Protein AF-A0A6B3N751-F1 (afdb_monomer_lite)

pLDDT: mean 89.86, std 8.03, range [60.81, 98.06]

Radius of gyration: 20.07 Å; chains: 1; bounding box: 50×26×55 Å

Structure (mmCIF, N/CA/C/O backbone):
data_AF-A0A6B3N751-F1
#
_entry.id   AF-A0A6B3N751-F1
#
loop_
_atom_site.group_PDB
_atom_site.id
_atom_site.type_symbol
_atom_site.label_atom_id
_atom_site.label_alt_id
_atom_site.label_comp_id
_atom_site.label_asym_id
_atom_site.label_entity_id
_atom_site.label_seq_id
_atom_site.pdbx_PDB_ins_code
_atom_site.Cartn_x
_atom_site.Cartn_y
_atom_site.Cartn_z
_atom_site.occupancy
_atom_site.B_iso_or_equiv
_atom_site.auth_seq_id
_atom_site.auth_comp_id
_atom_site.auth_asym_id
_atom_site.auth_atom_id
_atom_site.pdbx_PDB_model_num
ATOM 1 N N . MET A 1 1 ? -16.690 7.545 -3.781 1.00 61.75 1 MET A N 1
ATOM 2 C CA . MET A 1 1 ? -16.546 6.462 -2.780 1.00 61.75 1 MET A CA 1
ATOM 3 C C . MET A 1 1 ? -17.097 6.844 -1.409 1.00 61.75 1 MET A C 1
ATOM 5 O O . MET A 1 1 ? -18.173 6.354 -1.118 1.00 61.75 1 MET A O 1
ATOM 9 N N . ARG A 1 2 ? -16.469 7.714 -0.587 1.00 76.94 2 ARG A N 1
ATOM 10 C CA . ARG A 1 2 ? -17.058 8.107 0.726 1.00 76.94 2 ARG A CA 1
ATOM 11 C C . ARG A 1 2 ? -18.485 8.643 0.585 1.00 76.94 2 ARG A C 1
ATOM 13 O O . ARG A 1 2 ? -19.402 8.079 1.156 1.00 76.94 2 ARG A O 1
ATOM 20 N N . ARG A 1 3 ? -18.690 9.613 -0.315 1.00 78.62 3 ARG A N 1
ATOM 21 C CA . ARG A 1 3 ? -20.018 10.173 -0.630 1.00 78.62 3 ARG A CA 1
ATOM 22 C C . ARG A 1 3 ? -21.095 9.105 -0.872 1.00 78.62 3 ARG A C 1
ATOM 24 O O . ARG A 1 3 ? -22.215 9.260 -0.403 1.00 78.62 3 ARG A O 1
ATOM 31 N N . ASP A 1 4 ? -20.752 8.038 -1.585 1.00 84.25 4 ASP A N 1
ATOM 32 C CA . ASP A 1 4 ? -21.701 6.995 -1.983 1.00 84.25 4 ASP A CA 1
ATOM 33 C C . ASP A 1 4 ? -21.932 5.985 -0.847 1.00 84.25 4 ASP A C 1
ATOM 35 O O . ASP A 1 4 ? -23.065 5.575 -0.583 1.00 84.25 4 ASP A O 1
ATOM 39 N N . VAL A 1 5 ? -20.859 5.617 -0.140 1.00 85.12 5 VAL A N 1
ATOM 40 C CA . VAL A 1 5 ? -20.896 4.685 0.996 1.00 85.12 5 VAL A CA 1
ATOM 41 C C . VAL A 1 5 ? -21.633 5.304 2.181 1.00 85.12 5 VAL A C 1
ATOM 43 O O . VAL A 1 5 ? -22.524 4.667 2.738 1.00 85.12 5 VAL A O 1
ATOM 46 N N . ASP A 1 6 ? -21.340 6.556 2.522 1.00 88.94 6 ASP A N 1
ATOM 47 C CA . ASP A 1 6 ? -21.921 7.242 3.678 1.00 88.94 6 ASP A CA 1
ATOM 48 C C . ASP A 1 6 ? -23.429 7.432 3.489 1.00 88.94 6 ASP A C 1
ATOM 50 O O . ASP A 1 6 ? -24.216 7.175 4.400 1.00 88.94 6 ASP A O 1
ATOM 54 N N . GLN A 1 7 ? -23.861 7.777 2.270 1.00 88.12 7 GLN A N 1
ATOM 55 C CA . GLN A 1 7 ? -25.282 7.828 1.926 1.00 88.12 7 GLN A CA 1
ATOM 56 C C . GLN A 1 7 ? -25.962 6.469 2.101 1.00 88.12 7 GLN A C 1
ATOM 58 O O . GLN A 1 7 ? -27.098 6.400 2.577 1.00 88.12 7 GLN A O 1
ATOM 63 N N . ARG A 1 8 ? -25.291 5.376 1.724 1.00 91.25 8 ARG A N 1
ATOM 64 C CA . ARG A 1 8 ? -25.842 4.030 1.896 1.00 91.25 8 ARG A CA 1
ATOM 65 C C . ARG A 1 8 ? -25.928 3.646 3.370 1.00 91.25 8 ARG A C 1
ATOM 67 O O . ARG A 1 8 ? -26.963 3.118 3.774 1.00 91.25 8 ARG A O 1
ATOM 74 N N . ILE A 1 9 ? -24.899 3.945 4.162 1.00 90.06 9 ILE A N 1
ATOM 75 C CA . ILE A 1 9 ? -24.892 3.718 5.612 1.00 90.06 9 ILE A CA 1
ATOM 76 C C . ILE A 1 9 ? -26.039 4.487 6.262 1.00 90.06 9 ILE A C 1
ATOM 78 O O . ILE A 1 9 ? -26.826 3.886 6.984 1.00 90.06 9 ILE A O 1
ATOM 82 N N . GLN A 1 10 ? -26.207 5.769 5.938 1.00 91.00 10 GLN A N 1
ATOM 83 C CA . GLN A 1 10 ? -27.267 6.600 6.507 1.00 91.00 10 GLN A CA 1
ATOM 84 C C . GLN A 1 10 ? -28.673 6.089 6.156 1.00 91.00 10 GLN A C 1
ATOM 86 O O . GLN A 1 10 ? -29.589 6.194 6.968 1.00 91.00 10 GLN A O 1
ATOM 91 N N . ARG A 1 11 ? -28.862 5.509 4.963 1.00 92.75 11 ARG A N 1
ATOM 92 C CA . ARG A 1 11 ? -30.141 4.888 4.574 1.00 92.75 11 ARG A CA 1
ATOM 93 C C . ARG A 1 11 ? -30.427 3.598 5.345 1.00 92.75 11 ARG A C 1
ATOM 95 O O . ARG A 1 11 ? -31.577 3.346 5.680 1.00 92.75 11 ARG A O 1
ATOM 102 N N . VAL A 1 12 ? -29.406 2.775 5.588 1.00 95.25 12 VAL A N 1
ATOM 103 C CA . VAL A 1 12 ? -29.553 1.460 6.242 1.00 95.25 12 VAL A CA 1
ATOM 104 C C . VAL A 1 12 ? -29.582 1.583 7.767 1.00 95.25 12 VAL A C 1
ATOM 106 O O . VAL A 1 12 ? -30.329 0.869 8.429 1.00 95.25 12 VAL A O 1
ATOM 109 N N . GLN A 1 13 ? -28.794 2.496 8.330 1.00 94.75 13 GLN A N 1
ATOM 110 C CA . GLN A 1 13 ? -28.708 2.766 9.759 1.00 94.75 13 GLN A CA 1
ATOM 111 C C . GLN A 1 13 ? -28.798 4.280 10.021 1.00 94.75 13 GLN A C 1
ATOM 113 O O . GLN A 1 13 ? -27.793 4.931 10.306 1.00 94.75 13 GLN A O 1
ATOM 118 N N . PRO A 1 14 ? -30.005 4.868 9.966 1.00 92.75 14 PRO A N 1
ATOM 119 C CA . PRO A 1 14 ? -30.186 6.315 10.083 1.00 92.75 14 PRO A CA 1
ATOM 120 C C . PRO A 1 14 ? -29.828 6.877 11.464 1.00 92.75 14 PRO A C 1
ATOM 122 O O . PRO A 1 14 ? -29.622 8.082 11.606 1.00 92.75 14 PRO A O 1
ATOM 125 N N . LYS A 1 15 ? -29.750 6.023 12.493 1.00 94.56 15 LYS A N 1
ATOM 126 C CA . LYS A 1 15 ? -29.333 6.431 13.842 1.00 94.56 15 LYS A CA 1
ATOM 127 C C . LYS A 1 15 ? -27.814 6.542 13.989 1.00 94.56 15 LYS A C 1
ATOM 129 O O . LYS A 1 15 ? -27.359 7.186 14.933 1.00 94.56 15 LYS A O 1
ATOM 134 N N . LEU A 1 16 ? -27.037 5.924 13.097 1.00 90.75 16 LEU A N 1
ATOM 135 C CA . LEU A 1 16 ? -25.581 6.014 13.134 1.00 90.75 16 LEU A CA 1
ATOM 136 C C . LEU A 1 16 ? -25.156 7.394 12.632 1.00 90.75 16 LEU A C 1
ATOM 138 O O . LEU A 1 16 ? -25.456 7.770 11.505 1.00 90.75 16 LEU A O 1
ATOM 142 N N . LYS A 1 17 ? -24.442 8.143 13.473 1.00 89.19 17 LYS A N 1
ATOM 143 C CA . LYS A 1 17 ? -23.849 9.432 13.110 1.00 89.19 17 LYS A CA 1
ATOM 144 C C . LYS A 1 17 ? -22.360 9.229 12.874 1.00 89.19 17 LYS A C 1
ATOM 146 O O . LYS A 1 17 ? -21.604 9.079 13.829 1.00 89.19 17 LYS A O 1
ATOM 151 N N . LEU A 1 18 ? -21.948 9.200 11.611 1.00 89.62 18 LEU A N 1
ATOM 152 C CA . LEU A 1 18 ? -20.534 9.092 11.263 1.00 89.62 18 LEU A CA 1
ATOM 153 C C . LEU A 1 18 ? -19.817 10.410 11.568 1.00 89.62 18 LEU A C 1
ATOM 155 O O . LEU A 1 18 ? -20.246 11.477 11.130 1.00 89.62 18 LEU A O 1
ATOM 159 N N . LYS A 1 19 ? -18.707 10.321 12.300 1.00 91.06 19 LYS A N 1
ATOM 160 C CA . LYS A 1 19 ? -17.764 11.419 12.512 1.00 91.06 19 LYS A CA 1
ATOM 161 C C . LYS A 1 19 ? -16.397 10.971 12.013 1.00 91.06 19 LYS A C 1
ATOM 163 O O . LYS A 1 19 ? -15.904 9.926 12.425 1.00 91.06 19 LYS A O 1
ATOM 168 N N . TYR A 1 20 ? -15.797 11.773 11.142 1.00 91.00 20 TYR A N 1
ATOM 169 C CA . TYR A 1 20 ? -14.409 11.597 10.731 1.00 91.00 20 TYR A CA 1
ATOM 170 C C . TYR A 1 20 ? -13.540 12.467 11.626 1.00 91.00 20 TYR A C 1
ATOM 172 O O . TYR A 1 20 ? -13.852 13.639 11.842 1.00 91.00 20 TYR A O 1
ATOM 180 N N . THR A 1 21 ? -12.482 11.875 12.161 1.00 92.88 21 THR A N 1
ATOM 181 C CA . THR A 1 21 ? -11.543 12.549 13.052 1.00 92.88 21 THR A CA 1
ATOM 182 C C . THR A 1 21 ? -10.154 12.347 12.479 1.00 92.88 21 THR A C 1
ATOM 184 O O . THR A 1 21 ? -9.708 11.207 12.348 1.00 92.88 21 THR A O 1
ATOM 187 N N . ASP A 1 22 ? -9.494 13.448 12.140 1.00 91.75 22 ASP A N 1
ATOM 188 C CA . ASP A 1 22 ? -8.083 13.442 11.775 1.00 91.75 22 ASP A CA 1
ATOM 189 C C . ASP A 1 22 ? -7.226 13.536 13.042 1.00 91.75 22 ASP A C 1
ATOM 191 O O . ASP A 1 22 ? -7.655 14.071 14.068 1.00 91.75 22 ASP A O 1
ATOM 195 N N . HIS A 1 23 ? -6.014 12.989 12.983 1.00 93.19 23 HIS A N 1
ATOM 196 C CA . HIS A 1 23 ? -5.030 13.220 14.032 1.00 93.19 23 HIS A CA 1
ATOM 197 C C . HIS A 1 23 ? -4.541 14.676 13.957 1.00 93.19 23 HIS A C 1
ATOM 199 O O . HIS A 1 23 ? -4.424 15.233 12.870 1.00 93.19 23 HIS A O 1
ATOM 205 N N . GLU A 1 24 ? -4.229 15.292 15.099 1.00 90.44 24 GLU A N 1
ATOM 206 C CA . GLU A 1 24 ? -3.855 16.716 15.163 1.00 90.44 24 GLU A CA 1
ATOM 207 C C . GLU A 1 24 ? -2.575 17.038 14.371 1.00 90.44 24 GLU A C 1
ATOM 209 O O . GLU A 1 24 ? -2.494 18.068 13.709 1.00 90.44 24 GLU A O 1
ATOM 214 N N . THR A 1 25 ? -1.578 16.149 14.442 1.00 90.31 25 THR A N 1
ATOM 215 C CA . THR A 1 25 ? -0.257 16.328 13.809 1.00 90.31 25 THR A CA 1
ATOM 216 C C . THR A 1 25 ? 0.113 15.267 12.771 1.00 90.31 25 THR A C 1
ATOM 218 O O . THR A 1 25 ? 0.749 15.579 11.767 1.00 90.31 25 THR A O 1
ATOM 221 N N . ASP A 1 26 ? -0.226 14.002 13.026 1.00 88.31 26 ASP A N 1
ATOM 222 C CA . ASP A 1 26 ? 0.187 12.874 12.196 1.00 88.31 26 ASP A CA 1
ATOM 223 C C . ASP A 1 26 ? -0.611 12.833 10.885 1.00 88.31 26 ASP A C 1
ATOM 225 O O . ASP A 1 26 ? -1.816 13.081 10.851 1.00 88.31 26 ASP A O 1
ATOM 229 N N . SER A 1 27 ? 0.059 12.467 9.790 1.00 86.44 27 SER A N 1
ATOM 230 C CA . SER A 1 27 ? -0.605 12.317 8.492 1.00 86.44 27 SER A CA 1
ATOM 231 C C . SER A 1 27 ? -1.624 11.164 8.510 1.00 86.44 27 SER A C 1
ATOM 233 O O . SER A 1 27 ? -1.368 10.132 9.143 1.00 86.44 27 SER A O 1
ATOM 235 N N . PRO A 1 28 ? -2.760 11.281 7.795 1.00 86.31 28 PRO A N 1
ATOM 236 C CA . PRO A 1 28 ? -3.725 10.192 7.672 1.00 86.31 28 PRO A CA 1
ATOM 237 C C . PRO A 1 28 ? -3.099 8.940 7.042 1.00 86.31 28 PRO A C 1
ATOM 239 O O . PRO A 1 28 ? -2.430 9.014 6.014 1.00 86.31 28 PRO A O 1
ATOM 242 N N . GLY A 1 29 ? -3.355 7.771 7.629 1.00 84.94 29 GLY A N 1
ATOM 243 C CA . GLY A 1 29 ? -2.825 6.497 7.144 1.00 84.94 29 GLY A CA 1
ATOM 244 C C . GLY A 1 29 ? -3.207 5.327 8.046 1.00 84.94 29 GLY A C 1
ATOM 245 O O . GLY A 1 29 ? -3.750 5.529 9.133 1.00 84.94 29 GLY A O 1
ATOM 246 N N . SER A 1 30 ? -2.916 4.102 7.596 1.00 89.00 30 SER A N 1
ATOM 247 C CA . SER A 1 30 ? -3.217 2.871 8.345 1.00 89.00 30 SER A CA 1
ATOM 248 C C . SER A 1 30 ? -2.590 2.883 9.743 1.00 89.00 30 SER A C 1
ATOM 250 O O . SER A 1 30 ? -3.269 2.575 10.718 1.00 89.00 30 SER A O 1
ATOM 252 N N . ASP A 1 31 ? -1.325 3.304 9.852 1.00 88.81 31 ASP A N 1
ATOM 253 C CA . ASP A 1 31 ? -0.602 3.355 11.128 1.00 88.81 31 ASP A CA 1
ATOM 254 C C . ASP A 1 31 ? -1.219 4.375 12.089 1.00 88.81 31 ASP A C 1
ATOM 256 O O . ASP A 1 31 ? -1.528 4.045 13.234 1.00 88.81 31 ASP A O 1
ATOM 260 N N . THR A 1 32 ? -1.480 5.591 11.604 1.00 92.38 32 THR A N 1
ATOM 261 C CA . THR A 1 32 ? -2.130 6.655 12.378 1.00 92.38 32 THR A CA 1
ATOM 262 C C . THR A 1 32 ? -3.524 6.230 12.843 1.00 92.38 32 THR A C 1
ATOM 264 O O . THR A 1 32 ? -3.855 6.383 14.017 1.00 92.38 32 THR A O 1
ATOM 267 N N . GLY A 1 33 ? -4.327 5.623 11.964 1.00 94.00 33 GLY A N 1
ATOM 268 C CA . GLY A 1 33 ? -5.668 5.140 12.301 1.00 94.00 33 GLY A CA 1
ATOM 269 C C . GLY A 1 33 ? -5.659 4.027 13.353 1.00 94.00 33 GLY A C 1
ATOM 270 O O . GLY A 1 33 ? -6.448 4.071 14.298 1.00 94.00 33 GLY A O 1
ATOM 271 N N . ILE A 1 34 ? -4.743 3.058 13.242 1.00 94.94 34 ILE A N 1
ATOM 272 C CA . ILE A 1 34 ? -4.592 1.988 14.242 1.00 94.94 34 ILE A CA 1
ATOM 273 C C . ILE A 1 34 ? -4.1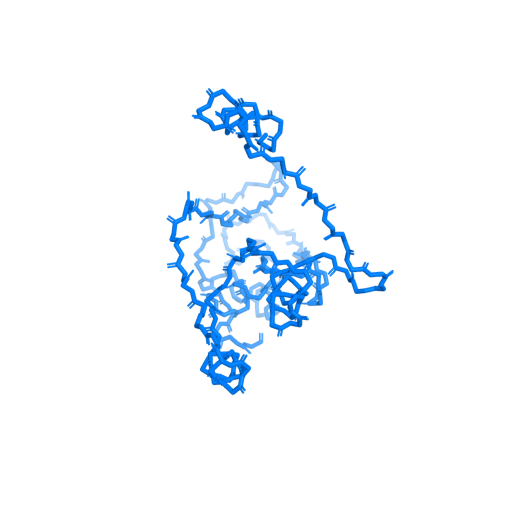01 2.559 15.578 1.00 94.94 34 ILE A C 1
ATOM 275 O O . ILE A 1 34 ? -4.633 2.192 16.626 1.00 94.94 34 ILE A O 1
ATOM 279 N N . LYS A 1 35 ? -3.152 3.501 15.562 1.00 94.94 35 LYS A N 1
ATOM 280 C CA . LYS A 1 35 ? -2.688 4.215 16.763 1.00 94.94 35 LYS A CA 1
ATOM 281 C C . LYS A 1 35 ? -3.838 4.953 17.456 1.00 94.94 35 LYS A C 1
ATOM 283 O O . LYS A 1 35 ? -3.994 4.827 18.668 1.00 94.94 35 LYS A O 1
ATOM 288 N N . MET A 1 36 ? -4.671 5.670 16.703 1.00 96.75 36 MET A N 1
ATOM 289 C CA . MET A 1 36 ? -5.840 6.371 17.245 1.00 96.75 36 MET A CA 1
ATOM 290 C C . MET A 1 36 ? -6.885 5.404 17.823 1.00 96.75 36 MET A C 1
ATOM 292 O O . MET A 1 36 ? -7.418 5.659 18.903 1.00 96.75 36 MET A O 1
ATOM 296 N N . LEU A 1 37 ? -7.132 4.267 17.160 1.00 96.12 37 LEU A N 1
ATOM 297 C CA . LEU A 1 37 ? -8.003 3.200 17.669 1.00 96.12 37 LEU A CA 1
ATOM 298 C C . LEU A 1 37 ? -7.469 2.627 18.992 1.00 96.12 37 LEU A C 1
ATOM 300 O O . LEU A 1 37 ? -8.203 2.519 19.971 1.00 96.12 37 LEU A O 1
ATOM 304 N N . LEU A 1 38 ? -6.167 2.335 19.060 1.00 96.50 38 LEU A N 1
ATOM 305 C CA . LEU A 1 38 ? -5.496 1.879 20.282 1.00 96.50 38 LEU A CA 1
ATOM 306 C C . LEU A 1 38 ? -5.550 2.912 21.415 1.00 96.50 38 LEU A C 1
ATOM 308 O O . LEU A 1 38 ? -5.512 2.553 22.593 1.00 96.50 38 LEU A O 1
ATOM 312 N N . ASN A 1 39 ? -5.635 4.196 21.087 1.00 95.56 39 ASN A N 1
ATOM 313 C CA . ASN A 1 39 ? -5.753 5.280 22.057 1.00 95.56 39 ASN A CA 1
ATOM 314 C C . ASN A 1 39 ? -7.204 5.612 22.434 1.00 95.56 39 ASN A C 1
ATOM 316 O O . ASN A 1 39 ? -7.415 6.537 23.213 1.00 95.56 39 ASN A O 1
ATOM 320 N N . GLY A 1 40 ? -8.189 4.865 21.925 1.00 94.56 40 GLY A N 1
ATOM 321 C CA . GLY A 1 40 ? -9.607 5.103 22.208 1.00 94.56 40 GLY A CA 1
ATOM 322 C C . GLY A 1 40 ? -10.152 6.388 21.578 1.00 94.56 40 GLY A C 1
ATOM 323 O O . GLY A 1 40 ? -11.175 6.900 22.018 1.00 94.56 40 GLY A O 1
ATOM 324 N N . GLN A 1 41 ? -9.466 6.932 20.568 1.00 95.44 41 GLN A N 1
ATOM 325 C CA . GLN A 1 41 ? -9.870 8.158 19.870 1.00 95.44 41 GLN A CA 1
ATOM 326 C C . GLN A 1 41 ? -10.861 7.882 18.727 1.00 95.44 41 GLN A C 1
ATOM 328 O O . GLN A 1 41 ? -11.500 8.808 18.230 1.00 95.44 41 GLN A O 1
ATOM 333 N N . LEU A 1 42 ? -10.967 6.623 18.294 1.00 96.00 42 LEU A N 1
ATOM 334 C CA . LEU A 1 42 ? -11.835 6.157 17.214 1.00 96.00 42 LEU A CA 1
ATOM 335 C C . LEU A 1 42 ? -12.558 4.878 17.641 1.00 96.00 42 LEU A C 1
ATOM 337 O O . LEU A 1 42 ? -11.967 4.046 18.324 1.00 96.00 42 LEU A O 1
ATOM 341 N N . ASP A 1 43 ? -13.787 4.684 17.160 1.00 93.69 43 ASP A N 1
ATOM 342 C CA . ASP A 1 43 ? -14.527 3.424 17.328 1.00 93.69 43 ASP A CA 1
ATOM 343 C C . ASP A 1 43 ? -14.079 2.349 16.323 1.00 93.69 43 ASP A C 1
ATOM 345 O O . ASP A 1 43 ? -14.079 1.153 16.612 1.00 93.69 43 ASP A O 1
ATOM 349 N N . PHE A 1 44 ? -13.694 2.770 15.116 1.00 93.50 44 PHE A N 1
ATOM 350 C CA . PHE A 1 44 ? -13.138 1.914 14.073 1.00 93.50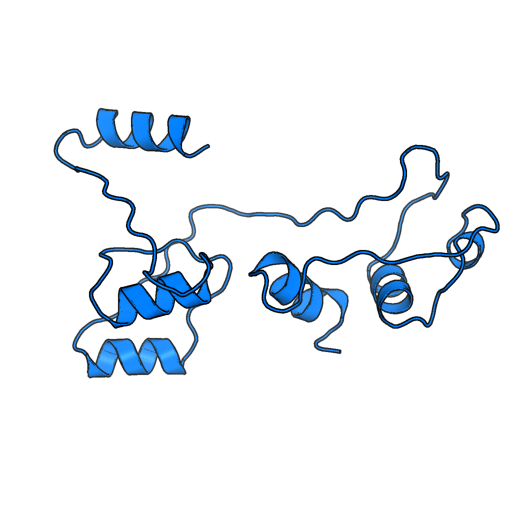 44 PHE A CA 1
ATOM 351 C C . PHE A 1 44 ? -12.211 2.720 13.159 1.00 93.50 44 PHE A C 1
ATOM 353 O O . PHE A 1 44 ? -12.345 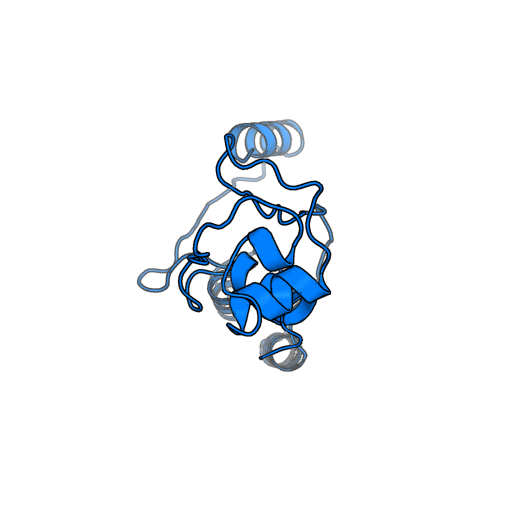3.935 13.021 1.00 93.50 44 PHE A O 1
ATOM 360 N N . ALA A 1 45 ? -11.281 2.028 12.503 1.00 93.56 45 ALA A N 1
ATOM 361 C CA . ALA A 1 45 ? -10.367 2.608 11.527 1.00 93.56 45 ALA A CA 1
ATOM 362 C C . ALA A 1 45 ? -10.325 1.740 10.265 1.00 93.56 45 ALA A C 1
ATOM 364 O O . ALA A 1 45 ? -10.472 0.518 10.327 1.00 93.56 45 ALA A O 1
ATOM 365 N N . GLN A 1 46 ? -10.110 2.374 9.114 1.00 90.75 46 GLN A N 1
ATOM 366 C CA . GLN A 1 46 ? -9.803 1.666 7.875 1.00 90.75 46 GLN A CA 1
ATOM 367 C C . GLN A 1 46 ? -8.292 1.480 7.780 1.00 90.75 46 GLN A C 1
ATOM 369 O O . GLN A 1 46 ? -7.537 2.430 7.973 1.00 90.75 46 GLN A O 1
ATOM 374 N N . SER A 1 47 ? -7.860 0.263 7.465 1.00 89.62 47 SER A N 1
ATOM 375 C CA . SER A 1 47 ? -6.448 -0.069 7.306 1.00 89.62 47 SER A CA 1
ATOM 376 C C . SER A 1 47 ? -6.246 -0.894 6.043 1.00 89.62 47 SER A C 1
ATOM 378 O O . SER A 1 47 ? -7.021 -1.805 5.755 1.00 89.62 47 SER A O 1
ATOM 380 N N . SER A 1 48 ? -5.186 -0.573 5.306 1.00 85.44 48 SER A N 1
ATOM 381 C CA . SER A 1 48 ? -4.702 -1.343 4.155 1.00 85.44 48 SER A CA 1
ATOM 382 C C . SER A 1 48 ? -3.755 -2.482 4.545 1.00 85.44 48 SER A C 1
ATOM 384 O O . SER A 1 48 ? -3.359 -3.256 3.682 1.00 85.44 48 SER A O 1
ATOM 386 N N . ARG A 1 49 ? -3.371 -2.578 5.824 1.00 85.12 49 ARG A N 1
ATOM 387 C CA . ARG A 1 49 ? -2.536 -3.658 6.365 1.00 85.12 49 ARG A CA 1
ATOM 388 C C . ARG A 1 49 ? -3.224 -4.369 7.522 1.00 85.12 49 ARG A C 1
ATOM 390 O O . ARG A 1 49 ? -4.156 -3.842 8.138 1.00 85.12 49 ARG A O 1
ATOM 397 N N . ARG A 1 50 ? -2.725 -5.558 7.853 1.00 86.75 50 ARG A N 1
ATOM 398 C CA . ARG A 1 50 ? -3.160 -6.287 9.047 1.00 86.75 50 ARG A CA 1
ATOM 399 C C . ARG A 1 50 ? -2.673 -5.583 10.313 1.00 86.75 50 ARG A C 1
ATOM 401 O O . ARG A 1 50 ? -1.655 -4.888 10.304 1.00 86.75 50 ARG A O 1
ATOM 408 N N . ILE A 1 51 ? -3.413 -5.789 11.399 1.00 91.94 51 ILE A N 1
ATOM 409 C CA . ILE A 1 51 ? -2.922 -5.467 12.735 1.00 91.94 51 ILE A CA 1
ATOM 410 C C . ILE A 1 51 ? -1.731 -6.375 13.057 1.00 91.94 51 ILE A C 1
ATOM 412 O O . ILE A 1 51 ? -1.750 -7.563 12.733 1.00 91.94 51 ILE A O 1
ATOM 416 N N . THR A 1 52 ? -0.698 -5.815 13.670 1.00 92.25 52 THR A N 1
ATOM 417 C CA . THR A 1 52 ? 0.472 -6.578 14.116 1.00 92.25 52 THR A CA 1
ATOM 418 C C . THR A 1 52 ? 0.190 -7.299 15.436 1.00 92.25 52 THR A C 1
ATOM 420 O O . THR A 1 52 ? -0.734 -6.948 16.181 1.00 92.25 52 THR A O 1
ATOM 423 N N . ASP A 1 53 ? 1.023 -8.278 15.790 1.00 95.44 53 ASP A N 1
ATOM 424 C CA . ASP A 1 53 ? 0.927 -8.954 17.091 1.00 95.44 53 ASP A CA 1
ATOM 425 C C . ASP A 1 53 ? 1.164 -7.989 18.256 1.00 95.44 53 ASP A C 1
ATOM 427 O O . ASP A 1 53 ? 0.495 -8.074 19.290 1.00 95.44 53 ASP A O 1
ATOM 431 N N . LYS A 1 54 ? 2.065 -7.018 18.063 1.00 96.31 54 LYS A N 1
ATOM 432 C CA . LYS A 1 54 ? 2.353 -5.959 19.036 1.00 96.31 54 LYS A CA 1
ATOM 433 C C . LYS A 1 54 ? 1.125 -5.086 19.288 1.00 96.31 54 LYS A C 1
ATOM 435 O O . LYS A 1 54 ? 0.761 -4.872 20.442 1.00 96.31 54 LYS A O 1
ATOM 440 N N . GLU A 1 55 ? 0.465 -4.617 18.234 1.00 96.62 55 GLU A N 1
ATOM 441 C CA . GLU A 1 55 ? -0.763 -3.815 18.345 1.00 96.62 55 GLU A CA 1
ATOM 442 C C . GLU A 1 55 ? -1.913 -4.633 18.949 1.00 96.62 55 GLU A C 1
ATOM 444 O O . GLU A 1 55 ? -2.646 -4.149 19.810 1.00 96.62 55 GLU A O 1
ATOM 449 N N . SER A 1 56 ? -2.029 -5.910 18.577 1.00 96.56 56 SER A N 1
ATOM 450 C CA . SER A 1 56 ? -3.018 -6.825 19.160 1.00 96.56 56 SER A CA 1
ATOM 451 C C . SER A 1 56 ? -2.788 -7.034 20.659 1.00 96.56 56 SER A C 1
ATOM 453 O O . SER A 1 56 ? -3.737 -7.061 21.443 1.00 96.56 56 SER A O 1
ATOM 455 N N . TYR A 1 57 ? -1.529 -7.162 21.081 1.00 97.31 57 TYR A N 1
ATOM 456 C CA . TYR A 1 57 ? -1.162 -7.239 22.491 1.00 97.31 57 TYR A CA 1
ATOM 457 C C . TYR A 1 57 ? -1.482 -5.934 23.228 1.00 97.31 57 TYR A C 1
ATOM 459 O O . TYR A 1 57 ? -2.072 -5.980 24.305 1.00 97.31 57 TYR A O 1
ATOM 467 N N . GLN A 1 58 ? -1.173 -4.777 22.637 1.00 97.75 58 GLN A N 1
ATOM 468 C CA . GLN A 1 58 ? -1.496 -3.468 23.213 1.00 97.75 58 GLN A CA 1
ATOM 469 C C . GLN A 1 58 ? -3.003 -3.268 23.415 1.00 97.75 58 GLN A C 1
ATOM 471 O O . GLN A 1 58 ? -3.405 -2.774 24.466 1.00 97.75 58 GLN A O 1
ATOM 476 N N . ALA A 1 59 ? -3.836 -3.687 22.458 1.00 96.88 59 ALA A N 1
ATOM 477 C CA . ALA A 1 59 ? -5.291 -3.650 22.614 1.00 96.88 59 ALA A CA 1
ATOM 478 C C . ALA A 1 59 ? -5.741 -4.485 23.824 1.00 96.88 59 ALA A C 1
ATOM 480 O O . ALA A 1 59 ? -6.487 -3.993 24.673 1.00 96.88 59 ALA A O 1
ATOM 481 N N . ARG A 1 60 ? -5.212 -5.713 23.963 1.00 97.25 60 ARG A N 1
ATOM 482 C CA . ARG A 1 60 ? -5.530 -6.600 25.097 1.00 97.25 60 ARG A CA 1
ATOM 483 C C . ARG A 1 60 ? -5.122 -5.998 26.438 1.00 97.25 60 ARG A C 1
ATOM 485 O O . ARG A 1 60 ? -5.901 -6.058 27.381 1.00 97.25 60 ARG A O 1
ATOM 492 N N . GLN A 1 61 ? -3.945 -5.374 26.512 1.00 97.44 61 GLN A N 1
ATOM 493 C CA . GLN A 1 61 ? -3.487 -4.659 27.713 1.00 97.44 61 GLN A CA 1
ATOM 494 C C . GLN A 1 61 ? -4.404 -3.486 28.085 1.00 97.44 61 GLN A C 1
ATOM 496 O O . GLN A 1 61 ? -4.521 -3.135 29.254 1.00 97.44 61 GLN A O 1
ATOM 501 N N . LYS A 1 62 ? -5.091 -2.903 27.100 1.00 96.31 62 LYS A N 1
ATOM 502 C CA . LYS A 1 62 ? -6.089 -1.843 27.289 1.00 96.31 62 LYS A CA 1
ATOM 503 C C . LYS A 1 62 ? -7.515 -2.376 27.491 1.00 96.31 62 LYS A C 1
ATOM 505 O O . LYS A 1 62 ? -8.451 -1.587 27.547 1.00 96.31 62 LYS A O 1
ATOM 510 N N . GLY A 1 63 ? -7.689 -3.694 27.611 1.00 96.06 63 GLY A N 1
ATOM 511 C CA . GLY A 1 63 ? -8.967 -4.323 27.943 1.00 96.06 63 GLY A CA 1
ATOM 512 C C . GLY A 1 63 ? -9.910 -4.556 26.761 1.00 96.06 63 GLY A C 1
ATOM 513 O O . GLY A 1 63 ? -11.084 -4.842 26.982 1.00 96.06 63 GLY A O 1
ATOM 514 N N . PHE A 1 64 ? -9.434 -4.465 25.516 1.00 95.88 64 PHE A N 1
ATOM 515 C CA . PHE A 1 64 ? -10.256 -4.753 24.338 1.00 95.88 64 PHE A CA 1
ATOM 516 C C . PHE A 1 64 ? -9.506 -5.569 23.281 1.00 95.88 64 PHE A C 1
ATOM 518 O O . PHE A 1 64 ? -8.313 -5.842 23.380 1.00 95.88 64 PHE A O 1
ATOM 525 N N . THR A 1 65 ? -10.226 -6.005 22.251 1.00 95.25 65 THR A N 1
ATOM 526 C CA . THR A 1 65 ? -9.635 -6.673 21.086 1.00 95.25 65 THR A CA 1
ATOM 527 C C . THR A 1 65 ? -10.011 -5.916 19.826 1.00 95.25 65 THR A C 1
ATOM 529 O O . THR A 1 65 ? -11.092 -5.338 19.738 1.00 95.25 65 THR A O 1
ATOM 532 N N . ILE A 1 66 ? -9.110 -5.906 18.846 1.00 94.44 66 ILE A N 1
ATOM 533 C CA . ILE A 1 66 ? -9.383 -5.321 17.535 1.00 94.44 66 ILE A CA 1
ATOM 534 C C . ILE A 1 66 ? -9.790 -6.452 16.598 1.00 94.44 66 ILE A C 1
ATOM 536 O O . ILE A 1 66 ? -9.037 -7.401 16.380 1.00 94.44 66 ILE A O 1
ATOM 540 N N . ARG A 1 67 ? -10.993 -6.344 16.033 1.00 93.81 67 ARG A N 1
ATOM 541 C CA . ARG A 1 67 ? -11.498 -7.276 15.025 1.00 93.81 67 ARG A CA 1
ATOM 542 C C . ARG A 1 67 ? -11.275 -6.696 13.633 1.00 93.81 67 ARG A C 1
ATOM 544 O O . ARG A 1 67 ? -11.875 -5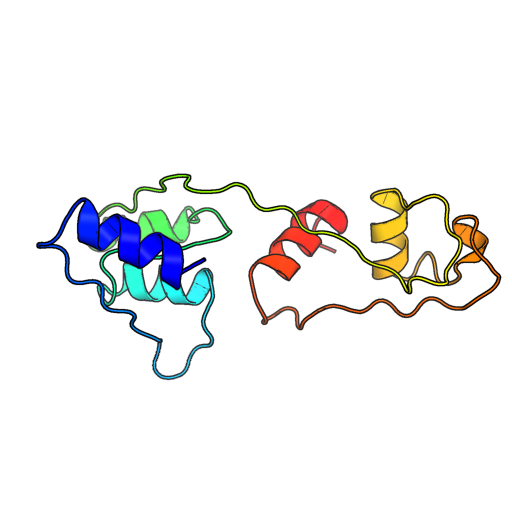.686 13.281 1.00 93.81 67 ARG A O 1
ATOM 551 N N . ALA A 1 68 ? -10.470 -7.375 12.820 1.00 92.88 68 ALA A N 1
ATOM 552 C CA . ALA A 1 68 ? -10.339 -7.047 11.405 1.00 92.88 68 ALA A CA 1
ATOM 553 C C . ALA A 1 68 ? -11.538 -7.600 10.615 1.00 92.88 68 ALA A C 1
ATOM 555 O O . ALA A 1 68 ? -11.849 -8.790 10.698 1.00 92.88 68 ALA A O 1
ATOM 556 N N . ILE A 1 69 ? -12.202 -6.738 9.843 1.00 93.56 69 ILE A N 1
ATOM 557 C CA . ILE A 1 69 ? -13.292 -7.114 8.935 1.00 93.56 69 ILE A CA 1
ATOM 558 C C . ILE A 1 69 ? -12.857 -6.737 7.513 1.00 93.56 69 ILE A C 1
ATOM 560 O O . ILE A 1 69 ? -12.718 -5.546 7.230 1.00 93.56 69 ILE A O 1
ATOM 564 N N . PRO A 1 70 ? -12.618 -7.711 6.615 1.00 90.25 70 PRO A N 1
ATOM 565 C CA . PRO A 1 70 ? -12.338 -7.421 5.214 1.00 90.25 70 PRO A CA 1
ATOM 566 C C . PRO A 1 70 ? -13.559 -6.771 4.557 1.00 90.25 70 PRO A C 1
ATOM 568 O O . PRO A 1 70 ? -14.645 -7.347 4.561 1.00 90.25 70 PRO A O 1
ATOM 571 N N . VAL A 1 71 ? -13.386 -5.569 4.005 1.00 88.56 71 VAL A N 1
ATOM 572 C CA . VAL A 1 71 ? -14.474 -4.802 3.361 1.00 88.56 71 VAL A CA 1
ATOM 573 C C . VAL A 1 71 ? -14.217 -4.502 1.887 1.00 88.56 71 VAL A C 1
ATOM 575 O O . VAL A 1 71 ? -15.143 -4.147 1.165 1.00 88.56 71 VAL A O 1
ATOM 578 N N . ALA A 1 72 ? -12.968 -4.626 1.439 1.00 85.12 72 ALA A N 1
ATOM 579 C CA . ALA A 1 72 ? -12.569 -4.379 0.063 1.00 85.12 72 ALA A CA 1
ATOM 580 C C . ALA A 1 72 ? -11.279 -5.135 -0.264 1.00 85.12 72 ALA A C 1
ATOM 582 O O . ALA A 1 72 ? -10.452 -5.382 0.615 1.00 85.12 72 ALA A O 1
ATOM 583 N N . ILE A 1 73 ? -11.110 -5.443 -1.546 1.00 83.19 73 ILE A N 1
ATOM 584 C CA . ILE A 1 73 ? -9.828 -5.815 -2.141 1.00 83.19 73 ILE A CA 1
ATOM 585 C C . ILE A 1 73 ? -9.378 -4.599 -2.945 1.00 83.19 73 ILE A C 1
ATOM 587 O O . ILE A 1 73 ? -10.174 -4.034 -3.698 1.00 83.19 73 ILE A O 1
ATOM 591 N N . ASN A 1 74 ? -8.132 -4.173 -2.759 1.00 78.38 74 ASN A N 1
ATOM 592 C CA . ASN A 1 74 ? -7.514 -3.161 -3.606 1.00 78.38 74 ASN A CA 1
ATOM 593 C C . ASN A 1 74 ? -6.433 -3.809 -4.479 1.00 78.38 74 ASN A C 1
ATOM 595 O O . ASN A 1 74 ? -5.955 -4.904 -4.190 1.00 78.38 74 ASN A O 1
ATOM 599 N N . ALA A 1 75 ? -6.089 -3.130 -5.567 1.00 82.12 75 ALA A N 1
ATOM 600 C CA . ALA A 1 75 ? -4.962 -3.482 -6.412 1.00 82.12 75 ALA A CA 1
ATOM 601 C C . ALA A 1 75 ? -4.090 -2.240 -6.590 1.00 82.12 75 ALA A C 1
ATOM 603 O O . ALA A 1 75 ? -4.602 -1.117 -6.636 1.00 82.12 75 ALA A O 1
ATOM 604 N N . ILE A 1 76 ? -2.783 -2.453 -6.701 1.00 82.81 76 ILE A N 1
ATOM 605 C CA . ILE A 1 76 ? -1.839 -1.422 -7.124 1.00 82.81 76 ILE A CA 1
ATOM 606 C C . ILE A 1 76 ? -1.583 -1.632 -8.609 1.00 82.81 76 ILE A C 1
ATOM 608 O O . ILE A 1 76 ? -1.269 -2.739 -9.039 1.00 82.81 76 ILE A O 1
ATOM 612 N N . ALA A 1 77 ? -1.725 -0.563 -9.384 1.00 87.38 77 ALA A N 1
ATOM 613 C CA . ALA A 1 77 ? -1.345 -0.552 -10.785 1.00 87.38 77 ALA A CA 1
ATOM 614 C C . ALA A 1 77 ? -0.016 0.186 -10.939 1.00 87.38 77 ALA A C 1
ATOM 616 O O . ALA A 1 77 ? 0.157 1.277 -10.393 1.00 87.38 77 ALA A O 1
ATOM 617 N N . VAL A 1 78 ? 0.896 -0.395 -11.714 1.00 88.94 78 VAL A N 1
ATOM 618 C CA . VAL A 1 78 ? 2.075 0.314 -12.211 1.00 88.94 78 VAL A CA 1
ATOM 619 C C . VAL A 1 78 ? 1.718 0.902 -13.566 1.00 88.94 78 VAL A C 1
ATOM 621 O O . VAL A 1 78 ? 1.249 0.191 -14.454 1.00 88.94 78 VAL A O 1
ATOM 624 N N . ALA A 1 79 ? 1.918 2.207 -13.712 1.00 91.69 79 ALA A N 1
ATOM 625 C CA . ALA A 1 79 ? 1.661 2.923 -14.949 1.00 91.69 79 ALA A CA 1
ATOM 626 C C . ALA A 1 79 ? 2.970 3.459 -15.526 1.00 91.69 79 ALA A C 1
ATOM 628 O O . ALA A 1 79 ? 3.840 3.937 -14.801 1.00 91.69 79 ALA A O 1
ATOM 629 N N . VAL A 1 80 ? 3.069 3.406 -16.849 1.00 93.12 80 VAL A N 1
ATOM 630 C CA . VAL A 1 80 ? 4.147 4.020 -17.625 1.00 93.12 80 VAL A CA 1
ATOM 631 C C . VAL A 1 80 ? 3.572 5.132 -18.497 1.00 93.12 80 VAL A C 1
ATOM 633 O O . VAL A 1 80 ? 2.353 5.272 -18.625 1.00 93.12 80 VAL A O 1
ATOM 636 N N . HIS A 1 81 ? 4.441 5.936 -19.106 1.00 91.81 81 HIS A N 1
ATOM 637 C CA . HIS A 1 81 ? 4.003 6.974 -20.033 1.00 91.81 81 HIS A CA 1
ATOM 638 C C . HIS A 1 81 ? 3.189 6.354 -21.192 1.00 91.81 81 HIS A C 1
ATOM 640 O O . HIS A 1 81 ? 3.660 5.392 -21.798 1.00 91.81 81 HIS A O 1
ATOM 646 N N . PRO A 1 82 ? 2.014 6.898 -21.568 1.00 91.38 82 PRO A N 1
ATOM 647 C CA . PRO A 1 82 ? 1.100 6.251 -22.521 1.00 91.38 82 PRO A CA 1
ATOM 648 C C . PRO A 1 82 ? 1.687 6.044 -23.926 1.00 91.38 82 PRO A C 1
ATOM 650 O O . PRO A 1 82 ? 1.290 5.127 -24.635 1.00 91.38 82 PRO A O 1
ATOM 653 N N . ASN A 1 83 ? 2.656 6.873 -24.330 1.00 93.31 83 ASN A N 1
ATOM 654 C CA . ASN A 1 83 ? 3.338 6.736 -25.625 1.00 93.31 83 ASN A CA 1
ATOM 655 C C . ASN A 1 83 ? 4.485 5.706 -25.616 1.00 93.31 83 ASN A C 1
ATOM 657 O O . ASN A 1 83 ? 5.098 5.467 -26.658 1.00 93.31 83 ASN A O 1
ATOM 661 N N . LEU A 1 84 ? 4.818 5.131 -24.457 1.00 93.94 84 LEU A N 1
ATOM 662 C CA . LEU A 1 84 ? 5.873 4.135 -24.340 1.00 93.94 84 LEU A CA 1
ATOM 663 C C . LEU A 1 84 ? 5.352 2.779 -24.824 1.00 93.94 84 LEU A C 1
ATOM 665 O O . LEU A 1 84 ? 4.466 2.180 -24.220 1.00 93.94 84 LEU A O 1
ATOM 669 N N . LYS A 1 85 ? 5.930 2.275 -25.914 1.00 90.62 85 LYS A N 1
ATOM 670 C CA . LYS A 1 85 ? 5.621 0.939 -26.427 1.00 90.62 85 LYS A CA 1
ATOM 671 C C . LYS A 1 85 ? 6.450 -0.096 -25.668 1.00 90.62 85 LYS A C 1
ATOM 673 O O . LYS A 1 85 ? 7.628 -0.260 -25.964 1.00 90.62 85 LYS A O 1
ATOM 678 N N . VAL A 1 86 ? 5.833 -0.767 -24.702 1.00 94.44 86 VAL A N 1
ATOM 679 C CA . VAL A 1 86 ? 6.400 -1.892 -23.945 1.00 94.44 86 VAL A CA 1
ATOM 680 C C . VAL A 1 86 ? 5.322 -2.981 -23.839 1.00 94.44 86 VAL A C 1
ATOM 682 O O . VAL A 1 86 ? 4.157 -2.640 -23.623 1.00 94.44 86 VAL A O 1
ATOM 685 N N . PRO A 1 87 ? 5.644 -4.274 -24.032 1.00 90.12 87 PRO A N 1
ATOM 686 C CA . PRO A 1 87 ? 4.642 -5.350 -24.035 1.00 90.12 87 PRO A CA 1
ATOM 687 C C . PRO A 1 87 ? 4.012 -5.616 -22.656 1.00 90.12 87 PRO A C 1
ATOM 689 O O . PRO A 1 87 ? 2.991 -6.294 -22.564 1.00 90.12 87 PRO A O 1
ATOM 692 N N . GLY A 1 88 ? 4.618 -5.087 -21.594 1.00 93.12 88 GLY A N 1
ATOM 693 C CA . GLY A 1 88 ? 4.266 -5.317 -20.197 1.00 93.12 88 GLY A CA 1
ATOM 694 C C . GLY A 1 88 ? 5.531 -5.522 -19.368 1.00 93.12 88 GLY A C 1
ATOM 695 O O . GLY A 1 88 ? 6.617 -5.669 -19.924 1.00 93.12 88 GLY A O 1
ATOM 696 N N . LEU A 1 89 ? 5.393 -5.517 -18.044 1.00 95.06 89 LEU A N 1
ATOM 697 C CA . LEU A 1 89 ? 6.495 -5.765 -17.117 1.00 95.06 89 LEU A CA 1
ATOM 698 C C . LEU A 1 89 ? 6.145 -6.942 -16.213 1.00 95.06 89 LEU A C 1
ATOM 700 O O . LEU A 1 89 ? 5.023 -7.044 -15.713 1.00 95.06 89 LEU A O 1
ATOM 704 N N . THR A 1 90 ? 7.115 -7.819 -15.994 1.00 95.06 90 THR A N 1
ATOM 705 C CA . THR A 1 90 ? 7.037 -8.852 -14.956 1.00 95.06 90 THR A CA 1
ATOM 706 C C . THR A 1 90 ? 7.337 -8.254 -13.580 1.00 95.06 90 THR A C 1
ATOM 708 O O . THR A 1 90 ? 7.946 -7.189 -13.476 1.00 95.06 90 THR A O 1
ATOM 711 N N . ILE A 1 91 ? 6.958 -8.955 -12.505 1.00 93.31 91 ILE A N 1
ATOM 712 C CA . ILE A 1 91 ? 7.289 -8.532 -11.131 1.00 93.31 91 ILE A CA 1
ATOM 713 C C . ILE A 1 91 ? 8.809 -8.435 -10.931 1.00 93.31 91 ILE A C 1
ATOM 715 O O . ILE A 1 91 ? 9.275 -7.458 -10.358 1.00 93.31 91 ILE A O 1
ATOM 719 N N . SER A 1 92 ? 9.584 -9.382 -11.476 1.00 94.88 92 SER A N 1
ATOM 720 C CA . SER A 1 92 ? 11.054 -9.337 -11.417 1.00 94.88 92 SER A CA 1
ATOM 721 C C . SER A 1 92 ? 11.609 -8.081 -12.084 1.00 94.88 92 SER A C 1
ATOM 723 O O . SER A 1 92 ? 12.425 -7.388 -11.495 1.00 94.88 92 SER A O 1
ATOM 725 N N . GLN A 1 93 ? 11.117 -7.738 -13.279 1.00 96.12 93 GLN A N 1
ATOM 726 C CA . GLN A 1 93 ? 11.555 -6.527 -13.977 1.00 96.12 93 GLN A CA 1
ATOM 727 C C . GLN A 1 93 ? 11.178 -5.257 -13.212 1.00 96.12 93 GLN A C 1
ATOM 729 O O . GLN A 1 93 ? 11.942 -4.300 -13.214 1.00 96.12 93 GLN A O 1
ATOM 734 N N . LEU A 1 94 ? 10.018 -5.231 -12.547 1.00 94.88 94 LEU A N 1
ATOM 735 C CA . LEU A 1 94 ? 9.662 -4.116 -11.671 1.00 94.88 94 LEU A CA 1
ATOM 736 C C . LEU A 1 94 ? 10.644 -3.996 -10.507 1.00 94.88 94 LEU A C 1
ATOM 738 O O . LEU A 1 94 ? 11.125 -2.895 -10.255 1.00 94.88 94 LEU A O 1
ATOM 742 N N . LYS A 1 95 ? 10.979 -5.106 -9.840 1.00 94.25 95 LYS A N 1
ATOM 743 C CA . LYS A 1 95 ? 11.998 -5.115 -8.786 1.00 94.25 95 LYS A CA 1
ATOM 744 C C . LYS A 1 95 ? 13.318 -4.554 -9.306 1.00 94.25 95 LYS A C 1
ATOM 746 O O . LYS A 1 95 ? 13.801 -3.569 -8.763 1.00 94.25 95 LYS A O 1
ATOM 751 N N . ASP A 1 96 ? 13.819 -5.096 -10.412 1.00 96.19 96 ASP A N 1
ATOM 752 C CA . ASP A 1 96 ? 15.085 -4.682 -11.020 1.00 96.19 96 ASP A CA 1
ATOM 753 C C . ASP A 1 96 ? 15.103 -3.206 -11.445 1.00 96.19 96 ASP A C 1
ATOM 755 O O . ASP A 1 96 ? 16.132 -2.542 -11.341 1.00 96.19 96 ASP A O 1
ATOM 759 N N . ILE A 1 97 ? 13.968 -2.656 -11.885 1.00 95.88 97 ILE A N 1
ATOM 760 C CA . ILE A 1 97 ? 13.834 -1.223 -12.185 1.00 95.88 97 ILE A CA 1
ATOM 761 C C . ILE A 1 97 ? 13.963 -0.377 -10.913 1.00 95.88 97 ILE A C 1
ATOM 763 O O . ILE A 1 97 ? 14.670 0.631 -10.903 1.00 95.88 97 ILE A O 1
ATOM 767 N N . TYR A 1 98 ? 13.265 -0.757 -9.842 1.00 93.31 98 TYR A N 1
ATOM 768 C CA . TYR A 1 98 ? 13.248 0.013 -8.596 1.00 93.31 98 TYR A CA 1
ATOM 769 C C . TYR A 1 98 ? 14.529 -0.163 -7.762 1.00 93.31 98 TYR A C 1
ATOM 771 O O . TYR A 1 98 ? 14.855 0.738 -6.989 1.00 93.31 98 TYR A O 1
ATOM 779 N N . THR A 1 99 ? 15.282 -1.253 -7.949 1.00 93.31 99 THR A N 1
ATOM 780 C CA . THR A 1 99 ? 16.614 -1.465 -7.348 1.00 93.31 99 THR A CA 1
ATOM 781 C C . THR A 1 99 ? 17.761 -0.914 -8.202 1.00 93.31 99 THR A C 1
ATOM 783 O O . THR A 1 99 ? 18.891 -0.824 -7.726 1.00 93.31 99 THR A O 1
ATOM 786 N N . GLY A 1 100 ? 17.485 -0.497 -9.443 1.00 94.88 100 GLY A N 1
ATOM 787 C CA . GLY A 1 100 ? 18.470 0.090 -10.355 1.00 94.88 100 GLY A CA 1
ATOM 788 C C . GLY A 1 100 ? 19.295 -0.925 -11.153 1.00 94.88 100 GLY A C 1
ATOM 789 O O . GLY A 1 100 ? 20.251 -0.528 -11.816 1.00 94.88 100 GLY A O 1
ATOM 790 N N . ASN A 1 101 ? 18.928 -2.208 -11.124 1.00 97.06 101 ASN A N 1
ATOM 791 C CA . ASN A 1 101 ? 19.516 -3.244 -11.978 1.00 97.06 101 ASN A CA 1
ATOM 792 C C . ASN A 1 101 ? 19.116 -3.069 -13.451 1.00 97.06 101 ASN A C 1
ATOM 794 O O . ASN A 1 101 ? 19.929 -3.316 -14.336 1.00 97.06 101 ASN A O 1
ATOM 798 N N . ILE A 1 102 ? 17.880 -2.631 -13.708 1.00 98.06 102 ILE A N 1
ATOM 799 C CA . ILE A 1 102 ? 17.384 -2.251 -15.036 1.00 98.06 102 ILE A CA 1
ATOM 800 C C . ILE A 1 102 ? 17.220 -0.735 -15.059 1.00 98.06 102 ILE A C 1
ATOM 802 O O . ILE A 1 102 ? 16.486 -0.160 -14.254 1.00 98.06 102 ILE A O 1
ATOM 806 N N . THR A 1 103 ? 17.877 -0.073 -16.006 1.00 98.00 103 THR A N 1
ATOM 807 C CA . THR A 1 103 ? 17.913 1.401 -16.074 1.00 98.00 103 THR A CA 1
ATOM 808 C C . THR A 1 103 ? 17.479 1.951 -17.428 1.00 98.00 103 THR A C 1
ATOM 810 O O . THR A 1 103 ? 17.372 3.171 -17.600 1.00 98.00 103 THR A O 1
ATOM 813 N N . ASN A 1 104 ? 17.182 1.079 -18.393 1.00 98.00 104 ASN A N 1
ATOM 814 C CA . ASN A 1 104 ? 16.770 1.440 -19.738 1.00 98.00 104 ASN A CA 1
ATOM 815 C C . ASN A 1 104 ? 15.610 0.566 -20.239 1.00 98.00 104 ASN A C 1
ATOM 817 O O . ASN A 1 104 ? 15.593 -0.653 -20.089 1.00 98.00 104 ASN A O 1
ATOM 821 N N . TRP A 1 105 ? 14.639 1.190 -20.907 1.00 97.56 105 TRP A N 1
ATOM 822 C CA . TRP A 1 105 ? 13.455 0.510 -21.436 1.00 97.56 105 TRP A CA 1
ATOM 823 C C . TRP A 1 105 ? 13.776 -0.560 -22.489 1.00 97.56 105 TRP A C 1
ATOM 825 O O . TRP A 1 105 ? 13.002 -1.503 -22.648 1.00 97.56 105 TRP A O 1
ATOM 835 N N . SER A 1 106 ? 14.914 -0.462 -23.180 1.00 97.06 106 SER A N 1
ATOM 836 C CA . SER A 1 106 ? 15.353 -1.484 -24.141 1.00 97.06 106 SER A CA 1
ATOM 837 C C . SER A 1 106 ? 15.650 -2.843 -23.498 1.00 97.06 106 SER A C 1
ATOM 839 O O . SER A 1 106 ? 15.471 -3.869 -24.151 1.00 97.06 106 SER A O 1
ATOM 841 N N . GLU A 1 107 ? 15.986 -2.879 -22.206 1.00 97.75 107 GLU A N 1
ATOM 842 C CA . GLU A 1 107 ? 16.252 -4.110 -21.443 1.00 97.75 107 GLU A CA 1
ATOM 843 C C . GLU A 1 107 ? 14.975 -4.931 -21.183 1.00 97.75 107 GLU A C 1
ATOM 845 O O . GLU A 1 107 ? 15.031 -6.116 -20.862 1.00 97.75 107 GLU A O 1
ATOM 850 N N . VAL A 1 108 ? 13.804 -4.312 -21.363 1.00 96.81 108 VAL A N 1
ATOM 851 C CA . VAL A 1 108 ? 12.479 -4.923 -21.166 1.00 96.81 108 VAL A CA 1
ATOM 852 C C . VAL A 1 108 ? 11.636 -4.920 -22.448 1.00 96.81 108 VAL A C 1
ATOM 854 O O . VAL A 1 108 ? 10.416 -5.076 -22.406 1.00 96.81 108 VAL A O 1
ATOM 857 N N . GLY A 1 109 ? 12.279 -4.748 -23.609 1.00 95.31 109 GLY A N 1
ATOM 858 C CA . GLY A 1 109 ? 11.622 -4.788 -24.922 1.00 95.31 109 GLY A CA 1
ATOM 859 C C . GLY A 1 109 ? 10.950 -3.478 -25.352 1.00 95.31 109 GLY A C 1
ATOM 860 O O . GLY A 1 109 ? 10.105 -3.491 -26.247 1.00 95.31 109 GLY A O 1
ATOM 861 N N . GLY A 1 110 ? 11.297 -2.359 -24.716 1.00 95.94 110 GLY A N 1
ATOM 862 C CA . GLY A 1 110 ? 10.880 -1.011 -25.093 1.00 95.94 110 GLY A CA 1
ATOM 863 C C . GLY A 1 110 ? 11.910 -0.259 -25.956 1.00 95.94 110 GLY A C 1
ATOM 864 O O . GLY A 1 110 ? 12.895 -0.832 -26.422 1.00 95.94 110 GLY A O 1
ATOM 865 N N . PRO A 1 111 ? 11.696 1.047 -26.203 1.00 96.62 111 PRO A N 1
ATOM 866 C CA . PRO A 1 111 ? 12.664 1.893 -26.906 1.00 96.62 111 PRO A CA 1
ATOM 867 C C . PRO A 1 111 ? 13.934 2.131 -26.072 1.00 96.62 111 PRO A C 1
ATOM 869 O O . PRO A 1 111 ? 13.907 2.024 -24.852 1.00 96.62 111 PRO A O 1
ATOM 872 N N . ASN A 1 112 ? 15.039 2.528 -26.713 1.00 97.25 112 ASN A N 1
ATOM 873 C CA . ASN A 1 112 ? 16.260 2.933 -26.007 1.00 97.25 112 ASN A CA 1
ATOM 874 C C . ASN A 1 112 ? 16.068 4.295 -25.317 1.00 97.25 112 ASN A C 1
ATOM 876 O O . ASN A 1 112 ? 16.352 5.345 -25.894 1.00 97.25 112 ASN A O 1
ATOM 880 N N . LEU A 1 113 ? 15.538 4.266 -24.097 1.00 96.88 113 LEU A N 1
ATOM 881 C CA . LEU A 1 113 ? 15.246 5.423 -23.259 1.00 96.88 113 LEU A CA 1
ATOM 882 C C . LEU A 1 113 ? 15.564 5.071 -21.804 1.00 96.88 113 LEU A C 1
ATOM 884 O O . LEU A 1 113 ? 15.239 3.977 -21.346 1.00 96.88 113 LEU A O 1
ATOM 888 N N . SER A 1 114 ? 16.157 6.011 -21.069 1.00 97.38 114 SER A N 1
ATOM 889 C CA . SER A 1 114 ? 16.436 5.829 -19.642 1.00 97.38 114 SER A CA 1
ATOM 890 C C . SER A 1 114 ? 15.143 5.743 -18.819 1.00 97.38 114 SER A C 1
ATOM 892 O O . SER A 1 114 ? 14.133 6.375 -19.148 1.00 97.38 114 SER A O 1
ATOM 894 N N . ILE A 1 115 ? 15.181 4.947 -17.753 1.00 97.31 115 ILE A N 1
ATOM 895 C CA . ILE A 1 115 ? 14.095 4.770 -16.792 1.00 97.31 115 ILE A CA 1
ATOM 896 C C . ILE A 1 115 ? 14.339 5.676 -15.586 1.00 97.31 115 ILE A C 1
ATOM 898 O O . ILE A 1 115 ? 15.419 5.684 -15.004 1.00 97.31 115 ILE A O 1
ATOM 902 N N . ILE A 1 116 ? 13.298 6.407 -15.186 1.00 94.56 116 ILE A N 1
ATOM 903 C CA . ILE A 1 116 ? 13.258 7.157 -13.930 1.00 94.56 116 ILE A CA 1
ATOM 904 C C . ILE A 1 116 ? 12.067 6.617 -13.128 1.00 94.56 116 ILE A C 1
ATOM 906 O O . ILE A 1 116 ? 10.922 6.940 -13.465 1.00 94.56 116 ILE A O 1
ATOM 910 N N . PRO A 1 117 ? 12.293 5.762 -12.114 1.00 92.06 117 PRO A N 1
ATOM 911 C CA . PRO A 1 117 ? 11.212 5.244 -11.291 1.00 92.06 117 PRO A CA 1
ATOM 912 C C . PRO A 1 117 ? 10.672 6.342 -10.370 1.00 92.06 117 PRO A C 1
ATOM 914 O O . PRO A 1 117 ? 11.421 7.045 -9.692 1.00 92.06 117 PRO A O 1
ATOM 917 N N . TYR A 1 118 ? 9.347 6.471 -10.326 1.00 90.12 118 TYR A N 1
ATOM 918 C CA . TYR A 1 118 ? 8.655 7.347 -9.386 1.00 90.12 118 TYR A CA 1
ATOM 919 C C . TYR A 1 118 ? 7.990 6.510 -8.296 1.00 90.12 118 TYR A C 1
ATOM 921 O O . TYR A 1 118 ? 7.384 5.470 -8.565 1.00 90.12 118 TYR A O 1
ATOM 929 N N . SER A 1 119 ? 8.078 6.990 -7.060 1.00 83.19 119 SER A N 1
ATOM 930 C CA . SER A 1 119 ? 7.337 6.458 -5.920 1.00 83.19 119 SER A CA 1
ATOM 931 C C . SER A 1 119 ? 6.867 7.615 -5.045 1.00 83.19 119 SER A C 1
ATOM 933 O O . SER A 1 119 ? 7.480 8.687 -5.031 1.00 83.19 119 SER A O 1
ATOM 935 N N . ILE A 1 120 ? 5.773 7.414 -4.312 1.00 76.31 120 ILE A N 1
ATOM 936 C CA . ILE A 1 120 ? 5.445 8.319 -3.207 1.00 76.31 120 ILE A CA 1
ATOM 937 C C . ILE A 1 120 ? 6.466 8.090 -2.080 1.00 76.31 120 ILE A C 1
ATOM 939 O O . ILE A 1 120 ? 7.143 7.062 -2.043 1.00 76.31 120 ILE A O 1
ATOM 943 N N . LYS A 1 121 ? 6.623 9.056 -1.169 1.00 70.12 121 LYS A N 1
ATOM 944 C CA . LYS A 1 121 ? 7.604 8.927 -0.079 1.00 70.12 121 LYS A CA 1
ATOM 945 C C . LYS A 1 121 ? 7.351 7.647 0.727 1.00 70.12 121 LYS A C 1
ATOM 947 O O . LYS A 1 121 ? 6.197 7.257 0.900 1.00 70.12 121 LYS A O 1
ATOM 952 N N . LYS A 1 122 ? 8.408 7.023 1.254 1.00 65.06 122 LYS A N 1
ATOM 953 C CA . LYS A 1 122 ? 8.308 5.783 2.045 1.00 65.06 122 LYS A CA 1
ATOM 954 C C . LYS A 1 122 ? 7.370 5.945 3.244 1.00 65.06 122 LYS A C 1
ATOM 956 O O . LYS A 1 122 ? 6.644 5.029 3.603 1.00 65.06 122 LYS A O 1
ATOM 961 N N . GLU A 1 123 ? 7.311 7.151 3.794 1.00 64.25 123 GLU A N 1
ATOM 962 C CA . GLU A 1 123 ? 6.470 7.517 4.932 1.00 64.25 123 GLU A CA 1
ATOM 963 C C . GLU A 1 123 ? 5.014 7.835 4.529 1.00 64.25 123 GLU A C 1
ATOM 965 O O . GLU A 1 123 ? 4.165 8.036 5.393 1.00 64.25 123 GLU A O 1
ATOM 970 N N . ALA A 1 124 ? 4.704 7.904 3.228 1.00 60.81 124 ALA A N 1
ATOM 971 C CA . ALA A 1 124 ? 3.438 8.423 2.700 1.00 60.81 124 ALA A CA 1
ATOM 972 C C . ALA A 1 124 ? 2.315 7.378 2.549 1.00 60.81 124 ALA A C 1
ATOM 974 O O . ALA A 1 124 ? 1.254 7.700 2.011 1.00 60.81 124 ALA A O 1
ATOM 975 N N . GLY A 1 125 ? 2.493 6.151 3.050 1.00 65.38 125 GLY A N 1
ATOM 976 C CA . GLY A 1 125 ? 1.366 5.274 3.373 1.00 65.38 125 GLY A CA 1
ATOM 977 C C . GLY A 1 125 ? 1.364 3.886 2.732 1.00 65.38 125 GLY A C 1
ATOM 978 O O . GLY A 1 125 ? 2.326 3.423 2.125 1.00 65.38 125 GLY A O 1
ATOM 979 N N . GLY A 1 126 ? 0.232 3.199 2.910 1.00 69.12 126 GLY A N 1
ATOM 980 C CA . GLY A 1 126 ? 0.105 1.752 2.713 1.00 69.12 126 GLY A CA 1
ATOM 981 C C . GLY A 1 126 ? 0.425 1.225 1.313 1.00 69.12 126 GLY A C 1
ATOM 982 O O . GLY A 1 126 ? 0.798 0.064 1.193 1.00 69.12 126 GLY A O 1
ATOM 983 N N . THR A 1 127 ? 0.319 2.055 0.272 1.00 77.25 127 THR A N 1
ATOM 984 C CA . THR A 1 127 ? 0.676 1.680 -1.105 1.00 77.25 127 THR A CA 1
ATOM 985 C C . THR A 1 127 ? 2.172 1.395 -1.242 1.00 77.25 127 THR A C 1
ATOM 987 O O . THR A 1 127 ? 2.532 0.392 -1.850 1.00 77.25 127 THR A O 1
ATOM 990 N N . VAL A 1 128 ? 3.045 2.226 -0.652 1.00 79.62 128 VAL A N 1
ATOM 991 C CA . VAL A 1 128 ? 4.500 1.985 -0.713 1.00 79.62 128 VAL A CA 1
ATOM 992 C C . VAL A 1 1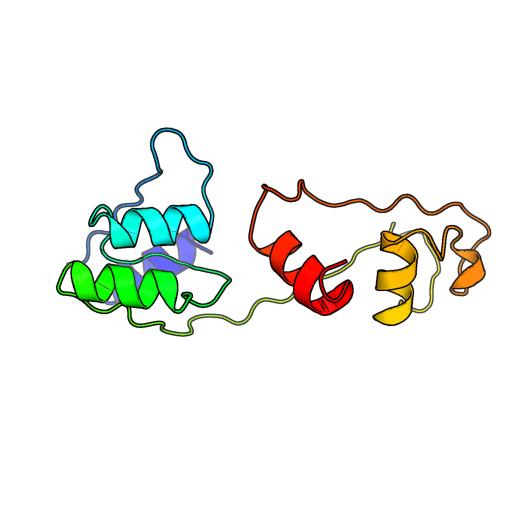28 ? 4.858 0.780 0.120 1.00 79.62 128 VAL A C 1
ATOM 994 O O . VAL A 1 128 ? 5.555 -0.084 -0.381 1.00 79.62 128 VAL A O 1
ATOM 997 N N . ASN A 1 129 ? 4.329 0.672 1.340 1.00 76.94 129 ASN A N 1
ATOM 998 C CA . ASN A 1 129 ? 4.622 -0.476 2.200 1.00 76.94 129 ASN A CA 1
ATOM 999 C C . ASN A 1 129 ? 4.260 -1.796 1.509 1.00 76.94 129 ASN A C 1
ATOM 1001 O O . ASN A 1 129 ? 5.081 -2.704 1.466 1.00 76.94 129 ASN A O 1
ATOM 1005 N N . TYR A 1 130 ? 3.084 -1.869 0.877 1.00 81.88 130 TYR A N 1
ATOM 1006 C CA . TYR A 1 130 ? 2.696 -3.052 0.113 1.00 81.88 130 TYR A CA 1
ATOM 1007 C C . TYR A 1 130 ? 3.625 -3.313 -1.081 1.00 81.88 130 TYR A C 1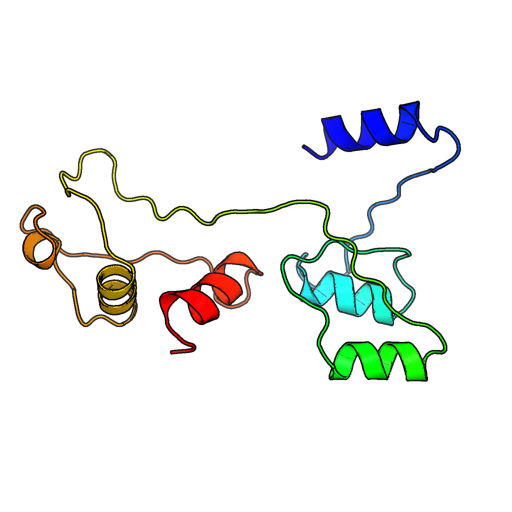
ATOM 1009 O O . TYR A 1 130 ? 3.975 -4.463 -1.337 1.00 81.88 130 TYR A O 1
ATOM 1017 N N . PHE A 1 131 ? 4.036 -2.270 -1.813 1.00 86.69 131 PHE A N 1
ATOM 1018 C CA . PHE A 1 131 ? 4.966 -2.411 -2.937 1.00 86.69 131 PHE A CA 1
ATOM 1019 C C . PHE A 1 131 ? 6.348 -2.902 -2.476 1.00 86.69 131 PHE A C 1
ATOM 1021 O O . PHE A 1 131 ? 6.885 -3.829 -3.072 1.00 86.69 131 PHE A O 1
ATOM 1028 N N . MET A 1 132 ? 6.884 -2.354 -1.382 1.00 84.31 132 MET A N 1
ATOM 1029 C CA . MET A 1 132 ? 8.149 -2.800 -0.782 1.00 84.31 132 MET A CA 1
ATOM 1030 C C . MET A 1 132 ? 8.062 -4.271 -0.349 1.00 84.31 132 MET A C 1
ATOM 1032 O O . MET A 1 132 ? 8.946 -5.056 -0.667 1.00 84.31 132 MET A O 1
ATOM 1036 N N . GLU A 1 133 ? 6.982 -4.663 0.333 1.00 82.88 133 GLU A N 1
ATOM 1037 C CA . GLU A 1 133 ? 6.796 -6.035 0.828 1.00 82.88 133 GLU A CA 1
ATOM 1038 C C . GLU A 1 133 ? 6.562 -7.056 -0.294 1.00 82.88 133 GLU A C 1
ATOM 1040 O O . GLU A 1 133 ? 7.035 -8.182 -0.197 1.00 82.88 133 GLU A O 1
ATOM 1045 N N . THR A 1 134 ? 5.816 -6.687 -1.340 1.00 83.75 134 THR A N 1
ATOM 1046 C CA . THR A 1 134 ? 5.317 -7.647 -2.345 1.00 83.75 134 THR A CA 1
ATOM 1047 C C . THR A 1 134 ? 6.141 -7.663 -3.631 1.00 83.75 134 THR A C 1
ATOM 1049 O O . THR A 1 134 ? 6.170 -8.678 -4.321 1.00 83.75 134 THR A O 1
ATOM 1052 N N . ILE A 1 135 ? 6.751 -6.532 -3.998 1.00 86.38 135 ILE A N 1
ATOM 1053 C CA . ILE A 1 135 ? 7.516 -6.388 -5.246 1.00 86.38 135 ILE A CA 1
ATOM 1054 C C . ILE A 1 135 ? 9.015 -6.330 -4.964 1.00 86.38 135 ILE A C 1
ATOM 1056 O O . ILE A 1 135 ? 9.784 -6.902 -5.728 1.00 86.38 135 ILE A O 1
ATOM 1060 N N . LEU A 1 136 ? 9.435 -5.658 -3.887 1.00 86.75 136 LEU A N 1
ATOM 1061 C CA . LEU A 1 136 ? 10.860 -5.514 -3.559 1.00 86.75 136 LEU A CA 1
ATOM 1062 C C . LEU A 1 136 ? 11.366 -6.544 -2.544 1.00 86.75 136 LEU A C 1
ATOM 1064 O O . LEU A 1 136 ? 12.548 -6.542 -2.228 1.00 86.75 136 LEU A O 1
ATOM 1068 N N . ASP A 1 137 ? 10.503 -7.426 -2.037 1.00 83.44 137 ASP A N 1
ATOM 1069 C CA . ASP A 1 137 ? 10.831 -8.408 -0.992 1.00 83.44 137 ASP A CA 1
ATOM 1070 C C . ASP A 1 137 ? 11.468 -7.787 0.273 1.00 83.44 137 ASP A C 1
ATOM 1072 O O . ASP A 1 137 ? 12.219 -8.441 0.998 1.00 83.44 137 ASP A O 1
ATOM 1076 N N . GLY A 1 138 ? 11.160 -6.517 0.559 1.00 75.19 138 GLY A N 1
ATOM 1077 C CA . GLY A 1 138 ? 11.689 -5.772 1.705 1.00 75.19 138 GLY A CA 1
ATOM 1078 C C . GLY A 1 138 ? 13.022 -5.045 1.482 1.00 75.19 138 GLY A C 1
ATOM 1079 O O . GLY A 1 138 ? 13.528 -4.467 2.448 1.00 75.19 138 GLY A O 1
ATOM 1080 N N . GLU A 1 139 ? 13.566 -5.049 0.260 1.00 70.19 139 GLU A N 1
ATOM 1081 C CA . GLU A 1 139 ? 14.753 -4.267 -0.145 1.00 70.19 139 GLU A CA 1
ATOM 1082 C C . GLU A 1 139 ? 14.477 -2.755 -0.244 1.00 70.19 139 GLU A C 1
ATOM 1084 O O . GLU A 1 139 ? 13.379 -2.359 -0.702 1.00 70.19 139 GLU A O 1
#

Sequence (139 aa):
MRRDVDQRIQRVQPKLKLKYTDHETDSPGSDTGIKMLLNGQLDFAQSSRRITDKESYQARQKGFTIRAIPVAINAIAVAVHPNLKVPGLTISQLKDIYTGNITNWSEVGGPNLSIIPYSIKKEAGGTVNYFMETILDGE

Foldseek 3Di:
DCVVVVVVCCVVPVVDDDDDDDDPPDDDEQVRQLVCVLVVNDPDGDHPDDDDPVSQVSQVVVPHGDDDDDDDDDDDDDDDDPPKDAPDDDLQRVLCLVVVVDFARVVRVIDGDGDDDDDDDCSNYDNNVCCCVPRNVVD

Secondary structure (DSSP, 8-state):
-HHHHHHHHHHH-TT--------SSSPSSHHHHHHHHHTTS-S----SSPPPHHHHHHHHHTT--PPP-------PPP---TT-------HHHHHHHHHTS--BGGGGTS-S-B-------GGG-HHHHHHHHHTSTT-